Protein AF-A0A7S3U0K5-F1 (afdb_monomer_lite)

Sequence (129 aa):
VDHVLVSGPQQALAHQNPQAKEWCYGNHVTSPFVLGKPDRTKQEAVIEIVNWYKQQGVDIANHNVHFFGDRTENIPPFVAAGFNAKEISCASRDYSIYNGGVGRCGATPEEIVRSTGIVPCGSQGSPQL

pLDDT: mean 89.77, std 13.89, range [35.56, 98.56]

Organism: NCBI:txid141414

Radius of gyration: 15.57 Å; chains: 1; bounding box: 38×36×35 Å

Foldseek 3Di:
DPQPPNDPVLVVLCVVPVQQPPEDEAQDAQYLHYPDHDFLCVLNNVVVNQVNCVVSVHHDDQQNAEAEFFAQSNQVSSVVSQHHYAHAQLVAFDCVPPRRRGGDDDHDPVRPDSDTHGHGRPPPDDPPD

Secondary structure (DSSP, 8-state):
-TTSS--HHHHHHHHH-GGGG-EEETTB-SSSEEE-PPTT-HHHHHHHHHHHHHHTT----GGG-EEEES-GGGSGGGGGGT-EEEE--TT-B-TTSTTTTSBSSS--GGG----SSEE-TT-------

Structure (mmCIF, N/CA/C/O backbone):
data_AF-A0A7S3U0K5-F1
#
_entry.id   AF-A0A7S3U0K5-F1
#
loop_
_atom_site.group_PDB
_atom_site.id
_atom_site.type_symbol
_atom_site.label_atom_id
_atom_site.label_alt_id
_atom_site.label_comp_id
_atom_site.label_asym_id
_atom_site.label_entity_id
_atom_site.label_seq_id
_atom_site.pdbx_PDB_ins_code
_atom_site.Cartn_x
_atom_site.Cartn_y
_atom_site.Cartn_z
_atom_site.occupancy
_atom_site.B_iso_or_equiv
_atom_site.auth_seq_id
_atom_site.auth_comp_id
_atom_site.auth_asym_id
_atom_site.auth_atom_id
_atom_site.pdbx_PDB_model_num
ATOM 1 N N . VAL A 1 1 ? -14.548 12.057 -11.695 1.00 48.00 1 VAL A N 1
ATOM 2 C CA . VAL A 1 1 ? -14.498 10.765 -10.983 1.00 48.00 1 VAL A CA 1
ATOM 3 C C . VAL A 1 1 ? -14.904 11.060 -9.560 1.00 48.00 1 VAL A C 1
ATOM 5 O O . VAL A 1 1 ? -14.074 11.499 -8.775 1.00 48.00 1 VAL A O 1
ATOM 8 N N . ASP A 1 2 ? -16.191 10.946 -9.264 1.00 41.16 2 ASP A N 1
ATOM 9 C CA . ASP A 1 2 ? -16.665 11.153 -7.899 1.00 41.16 2 ASP A CA 1
ATOM 10 C C . ASP A 1 2 ? -16.367 9.873 -7.103 1.00 41.16 2 ASP A C 1
ATOM 12 O O . ASP A 1 2 ? -16.505 8.773 -7.636 1.00 41.16 2 ASP A O 1
ATOM 16 N N . HIS A 1 3 ? -15.914 10.010 -5.852 1.00 56.06 3 HIS A N 1
ATOM 17 C CA . HIS A 1 3 ? -15.627 8.909 -4.907 1.00 56.06 3 HIS A CA 1
ATOM 18 C C . HIS A 1 3 ? -14.297 8.145 -5.043 1.00 56.06 3 HIS A C 1
ATOM 20 O O . HIS A 1 3 ? -14.168 7.052 -4.487 1.00 56.06 3 HIS A O 1
ATOM 26 N N . VAL A 1 4 ? -13.262 8.698 -5.685 1.00 59.66 4 VAL A N 1
ATOM 27 C CA . VAL A 1 4 ? -11.906 8.131 -5.532 1.00 59.66 4 VAL A CA 1
ATOM 28 C C . VAL A 1 4 ? -11.431 8.456 -4.114 1.00 59.66 4 VAL A C 1
ATOM 30 O O . VAL A 1 4 ? -11.346 9.624 -3.754 1.00 59.66 4 VAL A O 1
ATOM 33 N N . LEU A 1 5 ? -11.174 7.425 -3.302 1.00 63.66 5 LEU A N 1
ATOM 34 C CA . LEU A 1 5 ? -10.793 7.450 -1.872 1.00 63.66 5 LEU A CA 1
ATOM 35 C C . LEU A 1 5 ? -11.931 7.568 -0.843 1.00 63.66 5 LEU A C 1
ATOM 37 O O . LEU A 1 5 ? -11.771 7.072 0.269 1.00 63.66 5 LEU A O 1
ATOM 41 N N . VAL A 1 6 ? -13.081 8.162 -1.177 1.00 76.94 6 VAL A N 1
ATOM 42 C CA . VAL A 1 6 ? -14.204 8.315 -0.227 1.00 76.94 6 VAL A CA 1
ATOM 43 C C . VAL A 1 6 ? -15.490 7.738 -0.816 1.00 76.94 6 VAL A C 1
ATOM 45 O O . VAL A 1 6 ? -16.293 8.436 -1.438 1.00 76.94 6 VAL A O 1
ATOM 48 N N . SER A 1 7 ? -15.665 6.434 -0.613 1.00 84.38 7 SER A N 1
ATOM 49 C CA . SER A 1 7 ? -16.867 5.682 -0.978 1.00 84.38 7 SER A CA 1
ATOM 50 C C . SER A 1 7 ? -17.982 5.852 0.063 1.00 84.38 7 SER A C 1
ATOM 52 O O . SER A 1 7 ? -17.735 6.314 1.178 1.00 84.38 7 SER A O 1
ATOM 54 N N . GLY A 1 8 ? -19.209 5.433 -0.267 1.00 89.38 8 GLY A N 1
ATOM 55 C CA . GLY A 1 8 ? -20.314 5.361 0.702 1.00 89.38 8 GLY A CA 1
ATOM 56 C C . GLY A 1 8 ? -19.945 4.598 1.988 1.00 89.38 8 GLY A C 1
ATOM 57 O O . GLY A 1 8 ? -20.145 5.141 3.073 1.00 89.38 8 GLY A O 1
ATOM 58 N N . PRO A 1 9 ? -19.320 3.404 1.905 1.00 88.88 9 PRO A N 1
ATOM 59 C CA . PRO A 1 9 ? -18.783 2.712 3.077 1.00 88.88 9 PRO A CA 1
ATOM 60 C C . PRO A 1 9 ? -17.783 3.543 3.893 1.00 88.88 9 PRO A C 1
ATOM 62 O O . PRO A 1 9 ? -17.881 3.575 5.117 1.00 88.88 9 PRO A O 1
ATOM 65 N N . GLN A 1 10 ? -16.865 4.267 3.241 1.00 89.56 10 GLN A N 1
ATOM 66 C CA . GLN A 1 10 ? -15.910 5.128 3.949 1.00 89.56 10 GLN A CA 1
ATOM 67 C C . GLN A 1 10 ? -16.610 6.306 4.641 1.00 89.56 10 GLN A C 1
ATOM 69 O O . GLN A 1 10 ? -16.221 6.690 5.740 1.00 89.56 10 GLN A O 1
ATOM 74 N N . GLN A 1 11 ? -17.656 6.875 4.029 1.00 91.00 11 GLN A N 1
ATOM 75 C CA . GLN A 1 11 ? -18.471 7.919 4.655 1.00 91.00 11 GLN A CA 1
ATOM 76 C C . GLN A 1 11 ? -19.212 7.383 5.880 1.00 91.00 11 GLN A C 1
ATOM 78 O O . GLN A 1 11 ? -19.144 8.000 6.939 1.00 91.00 11 GLN A O 1
ATOM 83 N N . ALA A 1 12 ? -19.867 6.225 5.758 1.00 92.06 12 ALA A N 1
ATOM 84 C CA . ALA A 1 12 ? -20.569 5.579 6.864 1.00 92.06 12 ALA A CA 1
ATOM 85 C C . ALA A 1 12 ? -19.621 5.270 8.033 1.00 92.06 12 ALA A C 1
ATOM 87 O O . ALA A 1 12 ? -19.939 5.589 9.178 1.00 92.06 12 ALA A O 1
ATOM 88 N N . LEU A 1 13 ? -18.428 4.742 7.737 1.00 92.69 13 LEU A N 1
ATOM 89 C CA . LEU A 1 13 ? -17.389 4.527 8.739 1.00 92.69 13 LEU A CA 1
ATOM 90 C C . LEU A 1 13 ? -16.950 5.847 9.378 1.00 92.69 13 LEU A C 1
ATOM 92 O O . LEU A 1 13 ? -16.869 5.936 10.596 1.00 92.69 13 LEU A O 1
ATOM 96 N N . ALA A 1 14 ? -16.738 6.896 8.581 1.00 93.56 14 ALA A N 1
ATOM 97 C CA . ALA A 1 14 ? -16.327 8.204 9.081 1.00 93.56 14 ALA A CA 1
ATOM 98 C C . ALA A 1 14 ? -17.376 8.896 9.967 1.00 93.56 14 ALA A C 1
ATOM 100 O O . ALA A 1 14 ? -17.016 9.716 10.808 1.00 93.56 14 ALA A O 1
ATOM 101 N N . HIS A 1 15 ? -18.664 8.585 9.795 1.00 93.81 15 HIS A N 1
ATOM 102 C CA . HIS A 1 15 ? -19.716 9.063 10.696 1.00 93.81 15 HIS A CA 1
ATOM 103 C C . HIS A 1 15 ? -19.620 8.437 12.093 1.00 93.81 15 HIS A C 1
ATOM 105 O O . HIS A 1 15 ? -19.998 9.081 13.067 1.00 93.81 15 HIS A O 1
ATOM 111 N N . GLN A 1 16 ? -19.120 7.203 12.193 1.00 93.75 16 GLN A N 1
ATOM 112 C CA . GLN A 1 16 ? -18.949 6.479 13.457 1.00 93.75 16 GLN A CA 1
ATOM 113 C C . GLN A 1 16 ? -17.561 6.714 14.066 1.00 93.75 16 GLN A C 1
ATOM 115 O O . GLN A 1 16 ? -17.427 6.822 15.281 1.00 93.75 16 GLN A O 1
ATOM 120 N N . ASN A 1 17 ? -16.540 6.833 13.217 1.00 94.44 17 ASN A N 1
ATOM 121 C CA . ASN A 1 17 ? -15.165 7.124 13.586 1.00 94.44 17 ASN A CA 1
ATOM 122 C C . ASN A 1 17 ? -14.585 8.217 12.663 1.00 94.44 17 ASN A C 1
ATOM 124 O O . ASN A 1 17 ? -14.103 7.906 11.569 1.00 94.44 17 ASN A O 1
ATOM 128 N N . PRO A 1 18 ? -14.569 9.490 13.100 1.00 92.81 18 PRO A N 1
ATOM 129 C CA . PRO A 1 18 ? -14.058 10.603 12.298 1.00 92.81 18 PRO A CA 1
ATOM 130 C C . PRO A 1 18 ? -12.613 10.432 11.800 1.00 92.81 18 PRO A C 1
ATOM 132 O O . PRO A 1 18 ? -12.295 10.912 10.708 1.00 92.81 18 PRO A O 1
ATOM 135 N N . GLN A 1 19 ? -11.769 9.683 12.528 1.00 93.12 19 GLN A N 1
ATOM 136 C CA . GLN A 1 19 ? -10.369 9.434 12.154 1.00 93.12 19 GLN A CA 1
ATOM 137 C C . GLN A 1 19 ? -10.236 8.668 10.836 1.00 93.12 19 GLN A C 1
ATOM 139 O O . GLN A 1 19 ? -9.200 8.746 10.186 1.00 93.12 19 GLN A O 1
ATOM 144 N N . ALA A 1 20 ? -11.294 7.992 10.374 1.00 93.75 20 ALA A N 1
ATOM 145 C CA . ALA A 1 20 ? -11.314 7.265 9.107 1.00 93.75 20 ALA A CA 1
ATOM 146 C C . ALA A 1 20 ? -10.926 8.126 7.885 1.00 93.75 20 ALA A C 1
ATOM 148 O O . ALA A 1 20 ? -10.617 7.581 6.829 1.00 93.75 20 ALA A O 1
ATOM 149 N N . LYS A 1 21 ? -10.966 9.461 7.991 1.00 92.69 21 LYS A N 1
ATOM 150 C CA . LYS A 1 21 ? -10.568 10.388 6.917 1.00 92.69 21 LYS A CA 1
ATOM 151 C C . LYS A 1 21 ? -9.379 11.283 7.274 1.00 92.69 21 LYS A C 1
ATOM 153 O O . LYS A 1 21 ? -9.051 12.178 6.499 1.00 92.69 21 LYS A O 1
ATOM 158 N N . GLU A 1 22 ? -8.767 11.089 8.435 1.00 93.25 22 GLU A N 1
ATOM 159 C CA . GLU A 1 22 ? -7.616 11.880 8.868 1.00 93.25 22 GLU A CA 1
ATOM 160 C C . GLU A 1 22 ? -6.325 11.303 8.302 1.00 93.25 22 GLU A C 1
ATOM 162 O O . GLU A 1 22 ? -6.218 10.098 8.105 1.00 93.25 22 GLU A O 1
ATOM 167 N N . TRP A 1 23 ? -5.335 12.155 8.051 1.00 94.31 23 TRP A N 1
ATOM 168 C CA . TRP A 1 23 ? -3.997 11.709 7.677 1.00 94.31 23 TRP A CA 1
ATOM 169 C C . TRP A 1 23 ? -3.173 11.401 8.924 1.00 94.31 23 TRP A C 1
ATOM 171 O O . TRP A 1 23 ? -3.108 12.220 9.841 1.00 94.31 23 TRP A O 1
ATOM 181 N N . CYS A 1 24 ? -2.484 10.266 8.926 1.00 95.19 24 CYS A N 1
ATOM 182 C CA . CYS A 1 24 ? -1.484 9.915 9.927 1.00 95.19 24 CYS A CA 1
ATOM 183 C C . CYS A 1 24 ? -0.107 9.707 9.270 1.00 95.19 24 CYS A C 1
ATOM 185 O O . CYS A 1 24 ? 0.013 9.674 8.042 1.00 95.19 24 CYS A O 1
ATOM 187 N N . TYR A 1 25 ? 0.958 9.613 10.072 1.00 94.38 25 TYR A N 1
ATOM 188 C CA . TYR A 1 25 ? 2.332 9.749 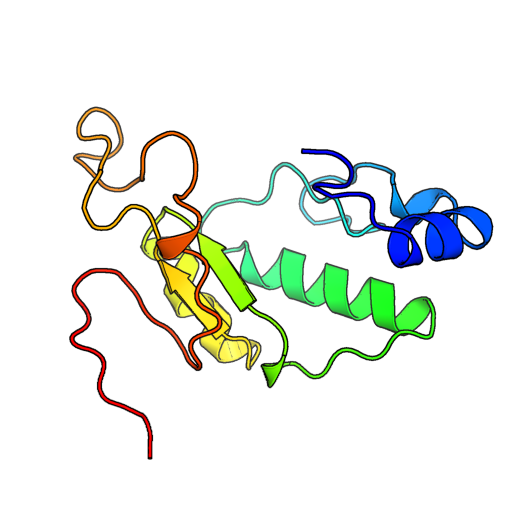9.572 1.00 94.38 25 TYR A CA 1
ATOM 189 C C . TYR A 1 25 ? 3.257 8.620 10.032 1.00 94.38 25 TYR A C 1
ATOM 191 O O . TYR A 1 25 ? 3.297 8.250 11.208 1.00 94.38 25 TYR A O 1
ATOM 199 N N . GLY A 1 26 ? 4.072 8.130 9.098 1.00 91.31 26 GLY A N 1
ATOM 200 C CA . GLY A 1 26 ? 5.160 7.191 9.350 1.00 91.31 26 GLY A CA 1
ATOM 201 C C . GLY A 1 26 ? 4.684 5.899 10.011 1.00 91.31 26 GLY A C 1
ATOM 202 O O . GLY A 1 26 ? 3.951 5.117 9.410 1.00 91.31 26 GLY A O 1
ATOM 203 N N . ASN A 1 27 ? 5.141 5.667 11.243 1.00 89.75 27 ASN A N 1
ATOM 204 C CA . ASN A 1 27 ? 4.848 4.453 12.012 1.00 89.75 27 ASN A CA 1
ATOM 205 C C . ASN A 1 27 ? 3.662 4.612 12.975 1.00 89.75 27 ASN A C 1
ATOM 207 O O . ASN A 1 27 ? 3.301 3.652 13.647 1.00 89.75 27 ASN A O 1
ATOM 211 N N . HIS A 1 28 ? 3.067 5.803 13.069 1.00 92.00 28 HIS A N 1
ATOM 212 C CA . HIS A 1 28 ? 1.897 6.036 13.908 1.00 92.00 28 HIS A CA 1
ATOM 213 C C . HIS A 1 28 ? 0.637 5.975 13.045 1.00 92.00 28 HIS A C 1
ATOM 215 O O . HIS A 1 28 ? 0.192 6.988 12.506 1.00 92.00 28 HIS A O 1
ATOM 221 N N . VAL A 1 29 ? 0.105 4.765 12.866 1.00 94.81 29 VAL A N 1
ATOM 222 C CA . VAL A 1 29 ? -1.071 4.516 12.028 1.00 94.81 29 VAL A CA 1
ATOM 223 C C . VAL A 1 29 ? -2.332 4.549 12.885 1.00 94.81 29 VAL A C 1
ATOM 225 O O . VAL A 1 29 ? -2.574 3.660 13.695 1.00 94.81 29 VAL A O 1
ATOM 228 N N . THR A 1 30 ? -3.130 5.599 12.709 1.00 95.75 30 THR A N 1
ATOM 229 C CA . THR A 1 30 ? -4.411 5.811 13.408 1.00 95.75 30 THR A CA 1
ATOM 230 C C . THR A 1 30 ? -5.591 5.918 12.446 1.00 95.75 30 THR A C 1
ATOM 232 O O . THR A 1 30 ? -6.719 6.154 12.877 1.00 95.75 30 THR A O 1
ATOM 235 N N . SER A 1 31 ? -5.335 5.761 11.148 1.00 95.31 31 SER A N 1
ATOM 236 C CA . SER A 1 31 ? -6.321 5.831 10.078 1.00 95.31 31 SER A CA 1
ATOM 237 C C . SER A 1 31 ? -5.819 5.103 8.819 1.00 95.31 31 SER A C 1
ATOM 239 O O . SER A 1 31 ? -4.638 4.757 8.725 1.00 95.31 31 SER A O 1
ATOM 241 N N . PRO A 1 32 ? -6.681 4.911 7.804 1.00 94.81 32 PRO A N 1
ATOM 242 C CA . PRO A 1 32 ? -6.278 4.350 6.515 1.00 94.81 32 PRO A CA 1
ATOM 243 C C . PRO A 1 32 ? -5.372 5.256 5.664 1.00 94.81 32 PRO A C 1
ATOM 245 O O . PRO A 1 32 ? -4.785 4.788 4.689 1.00 94.81 32 PRO A O 1
ATOM 248 N N . PHE A 1 33 ? -5.274 6.553 5.973 1.00 94.62 33 PHE A N 1
ATOM 249 C CA . PHE A 1 33 ? -4.527 7.519 5.162 1.00 94.62 33 PHE A CA 1
ATOM 250 C C . PHE A 1 33 ? -3.147 7.783 5.772 1.00 94.62 33 PHE A C 1
ATOM 252 O O . PHE A 1 33 ? -2.945 8.734 6.524 1.00 94.62 33 PHE A O 1
ATOM 259 N N . VAL A 1 34 ? -2.180 6.929 5.428 1.00 96.25 34 VAL A N 1
ATOM 260 C CA . VAL A 1 34 ? -0.805 6.989 5.947 1.00 96.25 34 VAL A CA 1
ATOM 261 C C . VAL A 1 34 ? 0.116 7.730 4.974 1.00 96.25 34 VAL A C 1
ATOM 263 O O . VAL A 1 34 ? 0.232 7.351 3.808 1.00 96.25 34 VAL A O 1
ATOM 266 N N . LEU A 1 35 ? 0.833 8.745 5.460 1.00 95.56 35 LEU A N 1
ATOM 267 C CA . LEU A 1 35 ? 1.855 9.478 4.707 1.00 95.56 35 LEU A CA 1
ATOM 268 C C . LEU A 1 35 ? 3.262 9.244 5.279 1.00 95.56 35 LEU A C 1
ATOM 270 O O . LEU A 1 35 ? 3.440 9.000 6.470 1.00 95.56 35 LEU A O 1
ATOM 274 N N . GLY A 1 36 ? 4.293 9.358 4.436 1.00 94.44 36 GLY A N 1
ATOM 275 C CA . GLY A 1 36 ? 5.688 9.401 4.891 1.00 94.44 36 GLY A CA 1
ATOM 276 C C . GLY A 1 36 ? 6.278 8.047 5.292 1.00 94.44 36 GLY A C 1
ATOM 277 O O . GLY A 1 36 ? 7.188 7.999 6.117 1.00 94.44 36 GLY A O 1
ATOM 278 N N . LYS A 1 37 ? 5.771 6.942 4.732 1.00 94.69 37 LYS A N 1
ATOM 279 C CA . LYS A 1 37 ? 6.343 5.610 4.954 1.00 94.69 37 LYS A CA 1
ATOM 280 C C . LYS A 1 37 ? 7.566 5.385 4.040 1.00 94.69 37 LYS A C 1
ATOM 282 O O . LYS A 1 37 ? 7.419 5.536 2.823 1.00 94.69 37 LYS A O 1
ATOM 287 N N . PRO A 1 38 ? 8.747 5.027 4.581 1.00 94.50 38 PRO A N 1
ATOM 288 C CA . PRO A 1 38 ? 9.947 4.785 3.780 1.00 94.50 38 PRO A CA 1
ATOM 289 C C . PRO A 1 38 ? 9.802 3.633 2.780 1.00 94.50 38 PRO A C 1
ATOM 291 O O . PRO A 1 38 ? 9.019 2.698 2.982 1.00 94.50 38 PRO A O 1
ATOM 294 N N . ASP A 1 39 ? 10.632 3.654 1.737 1.00 92.94 39 ASP A N 1
ATOM 295 C CA . ASP A 1 39 ? 10.781 2.510 0.840 1.00 92.94 39 ASP A CA 1
ATOM 296 C C . ASP A 1 39 ? 11.170 1.240 1.612 1.00 92.94 39 ASP A C 1
ATOM 298 O O . ASP A 1 39 ? 11.811 1.289 2.662 1.00 92.94 39 ASP A O 1
ATOM 302 N N . ARG A 1 40 ? 10.752 0.089 1.081 1.00 93.50 40 ARG A N 1
ATOM 303 C CA . ARG A 1 40 ? 10.907 -1.267 1.632 1.00 93.50 40 ARG A CA 1
ATOM 304 C C . ARG A 1 40 ? 10.155 -1.526 2.945 1.00 93.50 40 ARG A C 1
ATOM 306 O O . ARG A 1 40 ? 10.221 -2.639 3.457 1.00 93.50 40 ARG A O 1
ATOM 313 N N . THR A 1 41 ? 9.426 -0.535 3.472 1.00 96.06 41 THR A N 1
ATOM 314 C CA . THR A 1 41 ? 8.636 -0.657 4.718 1.00 96.06 41 THR A CA 1
ATOM 315 C C . THR A 1 41 ? 7.133 -0.460 4.515 1.00 96.06 41 THR A C 1
ATOM 317 O O . THR A 1 41 ? 6.357 -0.506 5.467 1.00 96.06 41 THR A O 1
ATOM 320 N N . LYS A 1 42 ? 6.675 -0.256 3.274 1.00 96.19 42 LYS A N 1
ATOM 321 C CA . LYS A 1 42 ? 5.264 0.038 2.966 1.00 96.19 42 LYS A CA 1
ATOM 322 C C . LYS A 1 42 ? 4.296 -1.055 3.431 1.00 96.19 42 LYS A C 1
ATOM 324 O O . LYS A 1 42 ? 3.198 -0.732 3.873 1.00 96.19 42 LYS A O 1
ATOM 329 N N . GLN A 1 43 ? 4.718 -2.315 3.411 1.00 97.25 43 GLN A N 1
ATOM 330 C CA . GLN A 1 43 ? 3.962 -3.454 3.935 1.00 97.25 43 GLN A CA 1
ATOM 331 C C . GLN A 1 43 ? 3.565 -3.280 5.405 1.00 97.25 43 GLN A C 1
ATOM 333 O O . GLN A 1 43 ? 2.460 -3.655 5.776 1.00 97.25 43 GLN A O 1
ATOM 338 N N . GLU A 1 44 ? 4.409 -2.655 6.228 1.00 97.50 44 GLU A N 1
ATOM 339 C CA . GLU A 1 44 ? 4.106 -2.416 7.643 1.00 97.50 44 GLU A CA 1
ATOM 340 C C . GLU A 1 44 ? 2.951 -1.426 7.795 1.00 97.50 44 GLU A C 1
ATOM 342 O O . GLU A 1 44 ? 2.063 -1.637 8.610 1.00 97.50 44 GLU A O 1
ATOM 347 N N . ALA A 1 45 ? 2.916 -0.369 6.974 1.00 97.56 45 ALA A N 1
ATOM 348 C CA . ALA A 1 45 ? 1.792 0.564 6.986 1.00 97.56 45 ALA A CA 1
ATOM 349 C C . ALA A 1 45 ? 0.491 -0.139 6.581 1.00 97.56 45 ALA A C 1
ATOM 351 O O . ALA A 1 45 ? -0.538 0.082 7.207 1.00 97.56 45 ALA A O 1
ATOM 352 N N . VAL A 1 46 ? 0.532 -1.018 5.575 1.00 97.75 46 VAL A N 1
ATOM 353 C CA . VAL A 1 46 ? -0.659 -1.766 5.142 1.00 97.75 46 VAL A CA 1
ATOM 354 C C . VAL A 1 46 ? -1.134 -2.746 6.218 1.00 97.75 46 VAL A C 1
ATOM 356 O O . VAL A 1 46 ? -2.338 -2.839 6.440 1.00 97.75 46 VAL A O 1
ATOM 359 N N . ILE A 1 47 ? -0.221 -3.423 6.927 1.00 97.88 47 ILE A N 1
ATOM 360 C CA . ILE A 1 47 ? -0.563 -4.270 8.084 1.00 97.88 47 ILE A CA 1
ATOM 361 C C . ILE A 1 47 ? -1.312 -3.447 9.135 1.00 97.88 47 ILE A C 1
ATOM 363 O O . ILE A 1 47 ? -2.388 -3.846 9.577 1.00 97.88 47 ILE A O 1
ATOM 367 N N . GLU A 1 48 ? -0.790 -2.275 9.491 1.00 97.88 48 GLU A N 1
ATOM 368 C CA . GLU A 1 48 ? -1.418 -1.426 10.502 1.00 97.88 48 GLU A CA 1
ATOM 369 C C . GLU A 1 48 ? -2.754 -0.824 10.038 1.00 97.88 48 GLU A C 1
ATOM 371 O O . GLU A 1 48 ? -3.682 -0.718 10.836 1.00 97.88 48 GLU A O 1
ATOM 376 N N . ILE A 1 49 ? -2.913 -0.507 8.748 1.00 97.69 49 ILE A N 1
ATOM 377 C CA . ILE A 1 49 ? -4.208 -0.088 8.182 1.00 97.69 49 ILE A CA 1
ATOM 378 C C . ILE A 1 49 ? -5.245 -1.212 8.327 1.00 97.69 49 ILE A C 1
ATOM 380 O O . ILE A 1 49 ? -6.376 -0.965 8.747 1.00 97.69 49 ILE A O 1
ATOM 384 N N . VAL A 1 50 ? -4.873 -2.454 8.002 1.00 97.88 50 VAL A N 1
ATOM 385 C CA . VAL A 1 50 ? -5.757 -3.623 8.149 1.00 97.88 50 VAL A CA 1
ATOM 386 C C . VAL A 1 50 ? -6.099 -3.864 9.623 1.00 97.88 50 VAL A C 1
ATOM 388 O O . VAL A 1 50 ? -7.266 -4.077 9.954 1.00 97.88 50 VAL A O 1
ATOM 391 N N . ASN A 1 51 ? -5.119 -3.751 10.525 1.00 97.56 51 ASN A N 1
ATOM 392 C CA . ASN A 1 51 ? -5.343 -3.842 11.970 1.00 97.56 51 ASN A CA 1
ATOM 393 C C . ASN A 1 51 ? -6.289 -2.744 12.475 1.00 97.56 51 ASN A C 1
ATOM 395 O O . ASN A 1 51 ? -7.171 -3.024 13.289 1.00 97.56 51 ASN A O 1
ATOM 399 N N . TRP A 1 52 ? -6.152 -1.515 11.975 1.00 97.25 52 TRP A N 1
ATOM 400 C CA . TRP A 1 52 ? -7.047 -0.414 12.312 1.00 97.25 52 TRP A CA 1
ATOM 401 C C . TRP A 1 52 ? -8.486 -0.713 11.879 1.00 97.25 52 TRP A C 1
ATOM 403 O O . TRP A 1 52 ? -9.397 -0.585 12.697 1.00 97.25 52 TRP A O 1
ATOM 413 N N . TYR A 1 53 ? -8.705 -1.194 10.647 1.00 96.88 53 TYR A N 1
ATOM 414 C CA . TYR A 1 53 ? -10.036 -1.616 10.187 1.00 96.88 53 TYR A CA 1
ATOM 415 C C . TYR A 1 53 ? -10.619 -2.720 11.076 1.00 96.88 53 TYR A C 1
ATOM 417 O O . TYR A 1 53 ? -11.785 -2.637 11.470 1.00 96.88 53 TYR A O 1
ATOM 425 N N . LYS A 1 54 ? -9.798 -3.694 11.486 1.00 97.31 54 LYS A N 1
ATOM 426 C CA . LYS A 1 54 ? -10.213 -4.759 12.406 1.00 97.31 54 LYS A CA 1
ATOM 427 C C . LYS A 1 54 ? -10.682 -4.215 13.757 1.00 97.31 54 LYS A C 1
ATOM 429 O O . LYS A 1 54 ? -11.688 -4.685 14.283 1.00 97.31 54 LYS A O 1
ATOM 434 N N . GLN A 1 55 ? -10.012 -3.193 14.295 1.00 96.25 55 GLN A N 1
ATOM 435 C CA . GLN A 1 55 ? -10.442 -2.498 15.518 1.00 96.25 55 GLN A CA 1
ATOM 436 C C . GLN A 1 55 ? -11.773 -1.750 15.339 1.00 96.25 55 GLN A C 1
ATOM 438 O O . GLN A 1 55 ? -12.496 -1.568 16.314 1.00 96.25 55 GLN A O 1
ATOM 443 N N . GLN A 1 56 ? -12.130 -1.374 14.106 1.00 95.50 56 GLN A N 1
ATOM 444 C CA . GLN A 1 56 ? -13.436 -0.793 13.767 1.00 95.50 56 GLN A CA 1
ATOM 445 C C . GLN A 1 56 ? -14.515 -1.852 13.474 1.00 95.50 56 GLN A C 1
ATOM 447 O O . GLN A 1 56 ? -15.592 -1.515 12.988 1.00 95.50 56 GLN A O 1
ATOM 452 N N . GLY A 1 57 ? -14.240 -3.137 13.728 1.00 94.81 57 GLY A N 1
ATOM 453 C CA . GLY A 1 57 ? -15.167 -4.234 13.440 1.00 94.81 57 GLY A CA 1
ATOM 454 C C . GLY A 1 57 ? -15.221 -4.646 11.964 1.00 94.81 57 GLY A C 1
ATOM 455 O O . GLY A 1 57 ? -16.149 -5.347 11.566 1.00 94.81 57 GLY A O 1
ATOM 456 N N . VAL A 1 58 ? -14.244 -4.231 11.150 1.00 95.19 58 VAL A N 1
ATOM 457 C CA . VAL A 1 58 ? -14.129 -4.595 9.731 1.00 95.19 58 VAL A CA 1
ATOM 458 C C . VAL A 1 58 ? -12.982 -5.587 9.554 1.00 95.19 58 VAL A C 1
ATOM 460 O O . VAL A 1 58 ? -11.814 -5.211 9.606 1.00 95.19 58 VAL A O 1
ATOM 463 N N . ASP A 1 59 ? -13.306 -6.858 9.330 1.00 96.75 59 ASP A N 1
ATOM 464 C CA . ASP A 1 59 ? -12.301 -7.903 9.111 1.00 96.75 59 ASP A CA 1
ATOM 465 C C . ASP A 1 59 ? -11.953 -8.038 7.620 1.00 96.75 59 ASP A C 1
ATOM 467 O O . ASP A 1 59 ? -12.830 -8.246 6.778 1.00 96.75 59 ASP A O 1
ATOM 471 N N . ILE A 1 60 ? -10.668 -7.907 7.285 1.00 97.19 60 ILE A N 1
ATOM 472 C CA . ILE A 1 60 ? -10.152 -7.989 5.914 1.00 97.19 60 ILE A CA 1
ATOM 473 C C . ILE A 1 60 ? -9.136 -9.124 5.872 1.00 97.19 60 ILE A C 1
ATOM 475 O O . ILE A 1 60 ? -8.029 -8.998 6.391 1.00 97.19 60 ILE A O 1
ATOM 479 N N . ALA A 1 61 ? -9.499 -10.232 5.226 1.00 97.81 61 ALA A N 1
ATOM 480 C CA . ALA A 1 61 ? -8.576 -11.347 5.058 1.00 97.81 61 ALA A C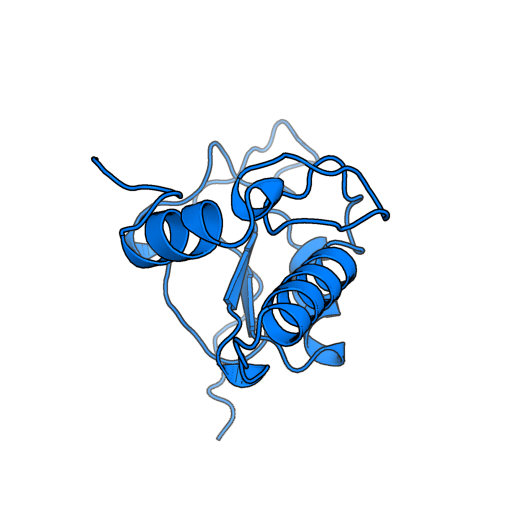A 1
ATOM 481 C C . ALA A 1 61 ? -7.332 -10.914 4.264 1.00 97.81 61 ALA A C 1
ATOM 483 O O . ALA A 1 61 ? -7.452 -10.242 3.240 1.00 97.81 61 ALA A O 1
ATOM 484 N N . ASN A 1 62 ? -6.147 -11.353 4.694 1.00 98.00 62 ASN A N 1
ATOM 485 C CA . ASN A 1 62 ? -4.870 -10.941 4.099 1.00 98.00 62 ASN A CA 1
ATOM 486 C C . ASN A 1 62 ? -4.819 -11.155 2.574 1.00 98.00 62 ASN A C 1
ATOM 488 O O . ASN A 1 62 ? -4.373 -10.279 1.838 1.00 98.00 62 ASN A O 1
ATOM 492 N N . HIS A 1 63 ? -5.369 -12.267 2.078 1.00 97.38 63 HIS A N 1
ATOM 493 C CA . HIS A 1 63 ? -5.410 -12.571 0.643 1.00 97.38 63 HIS A CA 1
ATOM 494 C C . HIS A 1 63 ? -6.336 -11.647 -0.173 1.00 97.38 63 HIS A C 1
ATOM 496 O O . HIS A 1 63 ? -6.265 -11.668 -1.398 1.00 97.38 63 HIS A O 1
ATOM 502 N N . ASN A 1 64 ? -7.182 -10.838 0.476 1.00 97.75 64 ASN A N 1
ATOM 503 C CA . ASN A 1 64 ? -8.005 -9.803 -0.161 1.00 97.75 64 ASN A CA 1
ATOM 504 C C . ASN A 1 64 ? -7.309 -8.430 -0.194 1.00 97.75 64 ASN A C 1
ATOM 506 O O . ASN A 1 64 ? -7.864 -7.468 -0.730 1.00 97.75 64 ASN A O 1
ATOM 510 N N . VAL A 1 65 ? -6.103 -8.312 0.372 1.00 98.31 65 VAL A N 1
ATOM 511 C CA . VAL A 1 65 ? -5.306 -7.082 0.359 1.00 98.31 65 VAL A CA 1
ATOM 512 C C . VAL A 1 65 ? -4.437 -7.058 -0.898 1.00 98.31 65 VAL A C 1
ATOM 514 O O . VAL A 1 65 ? -3.691 -8.001 -1.170 1.00 98.31 65 VAL A O 1
ATOM 517 N N . HIS A 1 66 ? -4.525 -5.967 -1.662 1.00 97.88 66 HIS A N 1
ATOM 518 C CA . HIS A 1 66 ? -3.736 -5.751 -2.876 1.00 97.88 66 HIS A CA 1
ATOM 519 C C . HIS A 1 66 ? -3.013 -4.405 -2.808 1.00 97.88 66 HIS A C 1
ATOM 521 O O . HIS A 1 66 ? -3.651 -3.352 -2.761 1.00 97.88 66 HIS A O 1
ATOM 527 N N . PHE A 1 67 ? -1.684 -4.443 -2.836 1.00 97.44 67 PHE A N 1
ATOM 528 C CA . PHE A 1 67 ? -0.836 -3.263 -2.959 1.00 97.44 67 PHE A CA 1
ATOM 529 C C . PHE A 1 67 ? -0.437 -3.032 -4.420 1.00 97.44 67 PHE A C 1
ATOM 531 O O . PHE A 1 67 ? 0.011 -3.953 -5.101 1.00 97.44 67 PHE A O 1
ATOM 538 N N . PHE A 1 68 ? -0.555 -1.790 -4.885 1.00 96.38 68 PHE A N 1
ATOM 539 C CA . PHE A 1 68 ? -0.077 -1.358 -6.197 1.00 96.38 68 PHE A CA 1
ATOM 540 C C . PHE A 1 68 ? 0.988 -0.285 -5.989 1.00 96.38 68 PHE A C 1
ATOM 542 O O . PHE A 1 68 ? 0.714 0.743 -5.369 1.00 96.38 68 PHE A O 1
ATOM 549 N N . GLY A 1 69 ? 2.202 -0.529 -6.479 1.00 95.12 69 GLY A N 1
ATOM 550 C CA . GLY A 1 69 ? 3.326 0.392 -6.312 1.00 95.12 69 GLY A CA 1
ATOM 551 C C . GLY A 1 69 ? 4.198 0.461 -7.555 1.00 95.12 69 GLY A C 1
ATOM 552 O O . GLY A 1 69 ? 4.308 -0.498 -8.303 1.00 95.12 69 GLY A O 1
ATOM 553 N N . ASP A 1 70 ? 4.829 1.599 -7.784 1.00 94.69 70 ASP A N 1
ATOM 554 C CA . ASP A 1 70 ? 5.637 1.881 -8.973 1.00 94.69 70 ASP A CA 1
ATOM 555 C C . ASP A 1 70 ? 7.151 1.718 -8.733 1.00 94.69 70 ASP A C 1
ATOM 557 O O . ASP A 1 70 ? 7.963 1.883 -9.641 1.00 94.69 70 ASP A O 1
ATOM 561 N N . ARG A 1 71 ? 7.529 1.385 -7.495 1.00 93.69 71 ARG A N 1
ATOM 562 C CA . ARG A 1 71 ? 8.902 1.169 -7.028 1.00 93.69 71 ARG A CA 1
ATOM 563 C C . ARG A 1 71 ? 9.122 -0.315 -6.759 1.00 93.69 71 ARG A C 1
ATOM 565 O O . ARG A 1 71 ? 8.571 -0.841 -5.790 1.00 93.69 71 ARG A O 1
ATOM 572 N N . THR A 1 72 ? 9.981 -0.956 -7.547 1.00 92.31 72 THR A N 1
ATOM 573 C CA . THR A 1 72 ? 10.236 -2.409 -7.506 1.00 92.31 72 THR A CA 1
ATOM 574 C C . THR A 1 72 ? 10.542 -2.933 -6.104 1.00 92.31 72 THR A C 1
ATOM 576 O O . THR A 1 72 ? 9.982 -3.936 -5.671 1.00 92.31 72 THR A O 1
ATOM 579 N N . GLU A 1 73 ? 11.386 -2.231 -5.348 1.00 93.56 73 GLU A N 1
ATOM 580 C CA . GLU A 1 73 ? 11.840 -2.673 -4.022 1.00 93.56 73 GLU A CA 1
ATOM 581 C C . GLU A 1 73 ? 10.724 -2.713 -2.965 1.00 93.56 73 GLU A C 1
ATOM 583 O O . GLU A 1 73 ? 10.871 -3.370 -1.937 1.00 93.56 73 GLU A O 1
ATOM 588 N N . ASN A 1 74 ? 9.600 -2.032 -3.213 1.00 95.69 74 ASN A N 1
ATOM 589 C CA . ASN A 1 74 ? 8.450 -2.043 -2.312 1.00 95.69 74 ASN A CA 1
ATOM 590 C C . ASN A 1 74 ? 7.574 -3.291 -2.475 1.00 95.69 74 ASN A C 1
ATOM 592 O O . ASN A 1 74 ? 6.717 -3.519 -1.631 1.00 95.69 74 ASN A O 1
ATOM 596 N N . ILE A 1 75 ? 7.753 -4.079 -3.539 1.00 96.19 75 ILE A N 1
ATOM 597 C CA . ILE A 1 75 ? 6.831 -5.162 -3.907 1.00 96.19 75 ILE A CA 1
ATOM 598 C C . ILE A 1 75 ? 7.133 -6.468 -3.148 1.00 96.19 75 ILE A C 1
ATOM 600 O O . ILE A 1 75 ? 6.220 -6.987 -2.505 1.00 96.19 75 ILE A O 1
ATOM 604 N N . PRO A 1 76 ? 8.380 -6.990 -3.121 1.00 96.19 76 PRO A N 1
ATOM 605 C CA . PRO A 1 76 ? 8.682 -8.266 -2.464 1.00 96.19 76 PRO A CA 1
ATOM 606 C C . PRO A 1 76 ? 8.305 -8.383 -0.977 1.00 96.19 76 PRO A C 1
ATOM 608 O O . PRO A 1 76 ? 7.813 -9.445 -0.593 1.00 96.19 76 PRO A O 1
ATOM 611 N N . PRO A 1 77 ? 8.480 -7.348 -0.126 1.00 96.81 77 PRO A N 1
ATOM 612 C CA . PRO A 1 77 ? 8.224 -7.472 1.312 1.00 96.81 77 PRO A CA 1
ATOM 613 C C . PRO A 1 77 ? 6.790 -7.869 1.699 1.00 96.81 77 PRO A C 1
ATOM 615 O O . PRO A 1 77 ? 6.575 -8.380 2.796 1.00 96.81 77 PRO A O 1
ATOM 618 N N . PHE A 1 78 ? 5.809 -7.675 0.813 1.00 97.94 78 PHE A N 1
ATOM 619 C CA . PHE A 1 78 ? 4.405 -8.011 1.076 1.00 97.94 78 PHE A CA 1
ATOM 620 C C . PHE A 1 78 ? 4.145 -9.516 1.242 1.00 97.94 78 PHE A C 1
ATOM 622 O O . PHE A 1 78 ? 3.159 -9.886 1.881 1.00 97.94 78 PHE A O 1
ATOM 629 N N . VAL A 1 79 ? 5.042 -10.386 0.753 1.00 96.56 79 VAL A N 1
ATOM 630 C CA . VAL A 1 79 ? 4.898 -11.847 0.894 1.00 96.56 79 VAL A CA 1
ATOM 631 C C . VAL A 1 79 ? 4.810 -12.276 2.358 1.00 96.56 79 VAL A C 1
ATOM 633 O O . VAL A 1 79 ? 4.000 -13.132 2.704 1.00 96.56 79 VAL A O 1
ATOM 636 N N . ALA A 1 80 ? 5.591 -11.637 3.236 1.00 95.50 80 ALA A N 1
ATOM 637 C CA . ALA A 1 80 ? 5.644 -11.969 4.657 1.00 95.50 80 ALA A CA 1
ATOM 638 C C . ALA A 1 80 ? 4.336 -11.628 5.392 1.00 95.50 80 ALA A C 1
ATOM 640 O O . ALA A 1 80 ? 4.043 -12.218 6.428 1.00 95.50 80 ALA A O 1
ATOM 641 N N . ALA A 1 81 ? 3.539 -10.704 4.846 1.00 95.50 81 ALA A N 1
ATOM 642 C CA . ALA A 1 81 ? 2.232 -10.331 5.381 1.00 95.50 81 ALA A CA 1
ATOM 643 C C . ALA A 1 81 ? 1.092 -11.236 4.870 1.00 95.50 81 ALA A C 1
ATOM 645 O O . ALA A 1 81 ? -0.042 -11.129 5.338 1.00 95.50 81 ALA A O 1
ATOM 646 N N . GLY A 1 82 ? 1.356 -12.116 3.895 1.00 97.12 82 GLY A N 1
ATOM 647 C CA . GLY A 1 82 ? 0.310 -12.870 3.195 1.00 97.12 82 GLY A CA 1
ATOM 648 C C . GLY A 1 82 ? -0.591 -11.987 2.323 1.00 97.12 82 GLY A C 1
ATOM 649 O O . GLY A 1 82 ? -1.736 -12.349 2.060 1.00 97.12 82 GLY A O 1
ATOM 650 N N . PHE A 1 83 ? -0.093 -10.814 1.923 1.00 98.50 83 PHE A N 1
ATOM 651 C CA . PHE A 1 83 ? -0.779 -9.873 1.039 1.00 98.50 83 PHE A CA 1
ATOM 652 C C . PHE A 1 83 ? -0.354 -10.085 -0.414 1.00 98.50 83 PHE A C 1
ATOM 654 O O . PHE A 1 83 ? 0.675 -10.698 -0.703 1.00 98.50 83 PHE A O 1
ATOM 661 N N . ASN A 1 84 ? -1.123 -9.510 -1.335 1.00 98.56 84 ASN A N 1
ATOM 662 C CA . ASN A 1 84 ? -0.750 -9.436 -2.741 1.00 98.56 84 ASN A CA 1
ATOM 663 C C . ASN A 1 84 ? -0.109 -8.080 -3.039 1.00 98.56 84 ASN A C 1
ATOM 665 O O . ASN A 1 84 ? -0.540 -7.050 -2.511 1.00 98.56 84 ASN A O 1
ATOM 669 N N . ALA A 1 85 ? 0.878 -8.058 -3.927 1.00 97.88 85 ALA A N 1
ATOM 670 C CA . ALA A 1 85 ? 1.499 -6.822 -4.379 1.00 97.88 85 ALA A CA 1
ATOM 671 C C . ALA A 1 85 ? 1.840 -6.900 -5.863 1.00 97.88 85 ALA A C 1
ATOM 673 O O . ALA A 1 85 ? 2.438 -7.872 -6.321 1.00 97.88 85 ALA A O 1
ATOM 674 N N . LYS A 1 86 ? 1.484 -5.858 -6.611 1.00 96.75 86 LYS A N 1
ATOM 675 C CA . LYS A 1 86 ? 1.764 -5.739 -8.038 1.00 96.75 86 LYS A CA 1
ATOM 676 C C . LYS A 1 86 ? 2.537 -4.460 -8.307 1.00 96.75 86 LYS A C 1
ATOM 678 O O . LYS A 1 86 ? 2.135 -3.372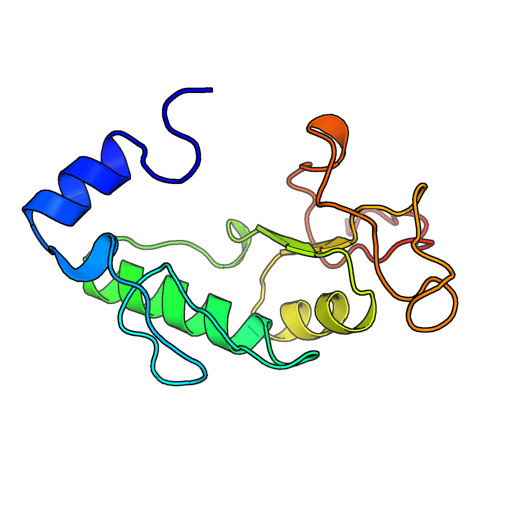 -7.890 1.00 96.75 86 LYS A O 1
ATOM 683 N N . GLU A 1 87 ? 3.632 -4.601 -9.038 1.00 95.50 87 GLU A N 1
ATOM 684 C CA . GLU A 1 87 ? 4.309 -3.451 -9.600 1.00 95.50 87 GLU A CA 1
ATOM 685 C C . GLU A 1 87 ? 3.538 -2.908 -10.803 1.00 95.50 87 GLU A C 1
ATOM 687 O O . GLU A 1 87 ? 3.132 -3.652 -11.698 1.00 95.50 87 GLU A O 1
ATOM 692 N N . ILE A 1 88 ? 3.332 -1.600 -10.807 1.00 95.44 88 ILE A N 1
ATOM 693 C CA . ILE A 1 88 ? 2.680 -0.847 -11.878 1.00 95.44 88 ILE A CA 1
ATOM 694 C C . ILE A 1 88 ? 3.703 0.060 -12.570 1.00 95.44 88 ILE A C 1
ATOM 696 O O . ILE A 1 88 ? 4.857 0.156 -12.152 1.00 95.44 88 ILE A O 1
ATOM 700 N N . SER A 1 89 ? 3.294 0.733 -13.641 1.00 94.94 89 SER A N 1
ATOM 701 C CA . SER A 1 89 ? 4.149 1.547 -14.506 1.00 94.94 89 SER A CA 1
ATOM 702 C C . SER A 1 89 ? 5.247 0.753 -15.232 1.00 94.94 89 SER A C 1
ATOM 704 O O . SER A 1 89 ? 6.248 1.325 -15.661 1.00 94.94 89 SER A O 1
ATOM 706 N N . CYS A 1 90 ? 5.074 -0.560 -15.443 1.00 91.25 90 CYS A N 1
ATOM 707 C CA . CYS A 1 90 ? 6.105 -1.409 -16.060 1.00 91.25 90 CYS A CA 1
ATOM 708 C C . CYS A 1 90 ? 6.545 -0.923 -17.451 1.00 91.25 90 CYS A C 1
ATOM 710 O O . CYS A 1 90 ? 7.723 -1.022 -17.790 1.00 91.25 90 CYS A O 1
ATOM 712 N N . ALA A 1 91 ? 5.609 -0.389 -18.242 1.00 90.56 91 ALA A N 1
ATOM 713 C CA . ALA A 1 91 ? 5.861 0.133 -19.587 1.00 90.56 91 ALA A CA 1
ATOM 714 C C . ALA A 1 91 ? 6.249 1.625 -19.607 1.00 90.56 91 ALA A C 1
ATOM 716 O O . ALA A 1 91 ? 6.599 2.156 -20.659 1.00 90.56 91 ALA A O 1
ATOM 717 N N . SER A 1 92 ? 6.173 2.320 -18.468 1.00 91.38 92 SER A N 1
AT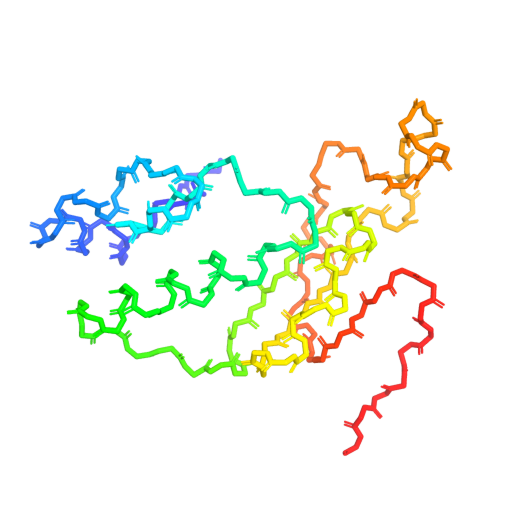OM 718 C CA . SER A 1 92 ? 6.369 3.768 -18.379 1.00 91.38 92 SER A CA 1
AT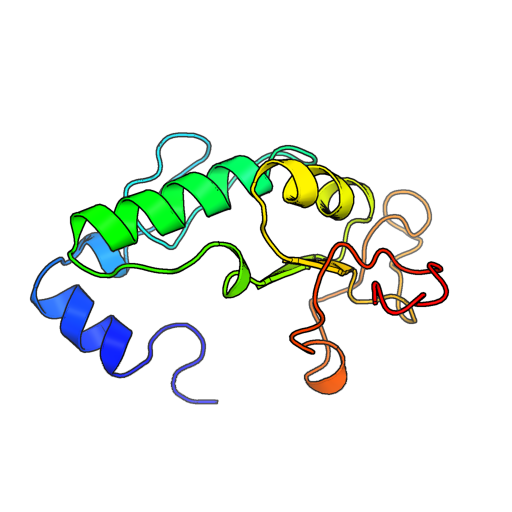OM 719 C C . SER A 1 92 ? 7.170 4.135 -17.130 1.00 91.38 92 SER A C 1
ATOM 721 O O . SER A 1 92 ? 6.615 4.539 -16.107 1.00 91.38 92 SER A O 1
ATOM 723 N N . ARG A 1 93 ? 8.497 4.038 -17.241 1.00 93.75 93 ARG A N 1
ATOM 724 C CA . ARG A 1 93 ? 9.441 4.402 -16.177 1.00 93.75 93 ARG A CA 1
ATOM 725 C C . ARG A 1 93 ? 9.931 5.837 -16.283 1.00 93.75 93 ARG A C 1
ATOM 727 O O . ARG A 1 93 ? 10.030 6.402 -17.379 1.00 93.75 93 ARG A O 1
ATOM 734 N N . ASP A 1 94 ? 10.255 6.415 -15.133 1.00 93.62 94 ASP A N 1
ATOM 735 C CA . ASP A 1 94 ? 10.963 7.687 -15.058 1.00 93.62 94 ASP A CA 1
ATOM 736 C C . ASP A 1 94 ? 12.476 7.443 -14.972 1.00 93.62 94 ASP A C 1
ATOM 738 O O . ASP A 1 94 ? 13.032 7.151 -13.914 1.00 93.62 94 ASP A O 1
ATOM 742 N N . TYR A 1 95 ? 13.158 7.560 -16.112 1.00 93.12 95 TYR A N 1
ATOM 743 C CA . TYR A 1 95 ? 14.608 7.378 -16.194 1.00 93.12 95 TYR A CA 1
ATOM 744 C C . TYR A 1 95 ? 15.411 8.502 -15.528 1.00 93.12 95 TYR A C 1
ATOM 746 O O . TYR A 1 95 ? 16.603 8.320 -15.283 1.00 93.12 95 TYR A O 1
ATOM 754 N N . SER A 1 96 ? 14.780 9.630 -15.183 1.00 94.62 96 SER A N 1
ATOM 755 C CA . SER A 1 96 ? 15.441 10.693 -14.420 1.00 94.62 96 SER A CA 1
ATOM 756 C C . SER A 1 96 ? 15.589 10.349 -12.933 1.00 94.62 96 SER A C 1
ATOM 758 O O . SER A 1 96 ? 16.443 10.918 -12.255 1.00 94.62 96 SER A O 1
ATOM 760 N N . ILE A 1 97 ? 14.819 9.373 -12.430 1.00 89.38 97 ILE A N 1
ATOM 761 C CA . ILE A 1 97 ? 14.809 8.971 -11.022 1.00 89.38 97 ILE A CA 1
ATOM 762 C C . ILE A 1 97 ? 15.305 7.525 -10.893 1.00 89.38 97 ILE A C 1
ATOM 764 O O . ILE A 1 97 ? 14.701 6.577 -11.397 1.00 89.38 97 ILE A O 1
ATOM 768 N N . TYR A 1 98 ? 16.436 7.340 -10.205 1.00 89.50 98 TYR A N 1
ATOM 769 C CA . TYR A 1 98 ? 17.077 6.031 -9.999 1.00 89.50 98 TYR A CA 1
ATOM 770 C C . TYR A 1 98 ? 17.250 5.203 -11.291 1.00 89.50 98 TYR A C 1
ATOM 772 O O . TYR A 1 98 ? 17.125 3.981 -11.250 1.00 89.50 98 TYR A O 1
ATOM 780 N N . ASN A 1 99 ? 17.500 5.855 -12.434 1.00 90.62 99 ASN A N 1
ATOM 781 C CA . ASN A 1 99 ? 17.643 5.215 -13.748 1.00 90.62 99 ASN A CA 1
ATOM 782 C C . ASN A 1 99 ? 16.457 4.297 -14.130 1.00 90.62 99 ASN A C 1
ATOM 784 O O . ASN A 1 99 ? 16.650 3.183 -14.614 1.00 90.62 99 ASN A O 1
ATOM 788 N N . GLY A 1 100 ? 15.221 4.749 -13.889 1.00 89.94 100 GLY A N 1
ATOM 789 C CA . GLY A 1 100 ? 14.007 3.990 -14.212 1.00 89.94 100 GLY A CA 1
ATOM 790 C C . GLY A 1 100 ? 13.489 3.133 -13.059 1.00 89.94 100 GLY A C 1
ATOM 791 O O . GLY A 1 100 ? 12.633 2.275 -13.264 1.00 89.94 100 GLY A O 1
ATOM 792 N N . GLY A 1 101 ? 13.994 3.362 -11.844 1.00 88.88 101 GLY A N 1
ATOM 793 C CA . GLY A 1 101 ? 13.584 2.624 -10.653 1.00 88.88 101 GLY A CA 1
ATOM 794 C C . GLY A 1 101 ? 12.211 3.016 -10.100 1.00 88.88 101 GLY A C 1
ATOM 795 O O . GLY A 1 101 ? 11.809 2.443 -9.093 1.00 88.88 101 GLY A O 1
ATOM 796 N N . VAL A 1 102 ? 11.524 4.003 -10.677 1.00 92.19 102 VAL A N 1
ATOM 797 C CA . VAL A 1 102 ? 10.152 4.408 -10.319 1.00 92.19 102 VAL A CA 1
ATOM 798 C C . VAL A 1 102 ? 9.297 4.567 -11.574 1.00 92.19 102 VAL A C 1
ATOM 800 O O . VAL A 1 102 ? 9.815 4.711 -12.689 1.00 92.19 102 VAL A O 1
ATOM 803 N N . GLY A 1 103 ? 7.980 4.514 -11.400 1.00 92.56 103 GLY A N 1
ATOM 804 C CA . GLY A 1 103 ? 7.036 4.869 -12.449 1.00 92.56 103 GLY A CA 1
ATOM 805 C C . GLY A 1 103 ? 6.928 6.377 -12.625 1.00 92.56 103 GLY A C 1
ATOM 806 O O . GLY A 1 103 ? 7.640 7.160 -12.002 1.00 92.56 103 GLY A O 1
ATOM 807 N N . ARG A 1 104 ? 6.022 6.786 -13.511 1.00 89.44 104 ARG A N 1
ATOM 808 C CA . ARG A 1 104 ? 5.635 8.197 -13.647 1.00 89.44 104 ARG A CA 1
ATOM 809 C C . ARG A 1 104 ? 4.476 8.505 -12.690 1.00 89.44 104 ARG A C 1
ATOM 811 O O . ARG A 1 104 ? 4.377 7.940 -11.607 1.00 89.44 104 ARG A O 1
ATOM 818 N N . CYS A 1 105 ? 3.581 9.413 -13.066 1.00 81.75 105 CYS A N 1
ATOM 819 C CA . CYS A 1 105 ? 2.445 9.804 -12.238 1.00 81.75 105 CYS A CA 1
ATOM 820 C C . CYS A 1 105 ? 1.366 8.704 -12.173 1.00 81.75 105 CYS A C 1
ATOM 822 O O . CYS A 1 105 ? 0.371 8.762 -12.890 1.00 81.75 105 CYS A O 1
ATOM 824 N N . GLY A 1 106 ? 1.547 7.730 -11.279 1.00 78.88 106 GLY A N 1
ATOM 825 C CA . GLY A 1 106 ? 0.512 6.772 -10.883 1.00 78.88 106 GLY A CA 1
ATOM 826 C C . GLY A 1 106 ? 0.396 5.534 -11.776 1.00 78.88 106 GLY A C 1
ATOM 827 O O . GLY A 1 106 ? 1.397 4.956 -12.197 1.00 78.88 106 GLY A O 1
ATOM 828 N N . ALA A 1 107 ? -0.844 5.096 -11.997 1.00 88.06 107 ALA A N 1
ATOM 829 C CA . ALA A 1 107 ? -1.191 3.917 -12.787 1.00 88.06 107 ALA A CA 1
ATOM 830 C C . ALA A 1 107 ? -2.326 4.237 -13.759 1.00 88.06 107 ALA A C 1
ATOM 832 O O . ALA A 1 107 ? -3.200 5.059 -13.472 1.00 88.06 107 ALA A O 1
ATOM 833 N N . THR A 1 108 ? -2.346 3.519 -14.872 1.00 90.69 108 THR A N 1
ATOM 834 C CA . THR A 1 108 ? -3.530 3.386 -15.720 1.00 90.69 108 THR A CA 1
ATOM 835 C C . THR A 1 108 ? -4.566 2.471 -15.051 1.00 90.69 108 THR A C 1
ATOM 837 O O . THR A 1 108 ? -4.197 1.600 -14.254 1.00 90.69 108 THR A O 1
ATOM 840 N N . PRO A 1 109 ? -5.869 2.622 -15.346 1.00 90.00 109 PRO A N 1
ATOM 841 C CA . PRO A 1 109 ? -6.894 1.708 -14.840 1.00 90.00 109 PRO A CA 1
ATOM 842 C C . PRO A 1 109 ? -6.599 0.234 -15.149 1.00 90.00 109 PRO A C 1
ATOM 844 O O . PRO A 1 109 ? -6.833 -0.633 -14.309 1.00 90.00 109 PRO A O 1
ATOM 847 N N . GLU A 1 110 ? -6.024 -0.047 -16.318 1.00 92.12 110 GLU A N 1
ATOM 848 C CA . GLU A 1 110 ? -5.681 -1.392 -16.789 1.00 92.12 110 GLU A CA 1
ATOM 849 C C . GLU A 1 110 ? -4.557 -2.038 -15.963 1.00 92.12 110 GLU A C 1
ATOM 851 O O . GLU A 1 110 ? -4.420 -3.262 -15.928 1.00 92.12 110 GLU A O 1
ATOM 856 N N . GLU A 1 111 ? -3.752 -1.241 -15.261 1.00 92.00 111 GLU A N 1
ATOM 857 C CA . GLU A 1 111 ? -2.698 -1.746 -14.384 1.00 92.00 111 GLU A CA 1
ATOM 858 C C . GLU A 1 111 ? -3.236 -2.221 -13.027 1.00 92.00 111 GLU A C 1
ATOM 860 O O . GLU A 1 111 ? -2.622 -3.103 -12.410 1.00 92.00 111 GLU A O 1
ATOM 865 N N . ILE A 1 112 ? -4.405 -1.730 -12.598 1.00 92.94 112 ILE A N 1
ATOM 866 C CA . ILE A 1 112 ? -5.044 -2.054 -11.313 1.00 92.94 112 ILE A CA 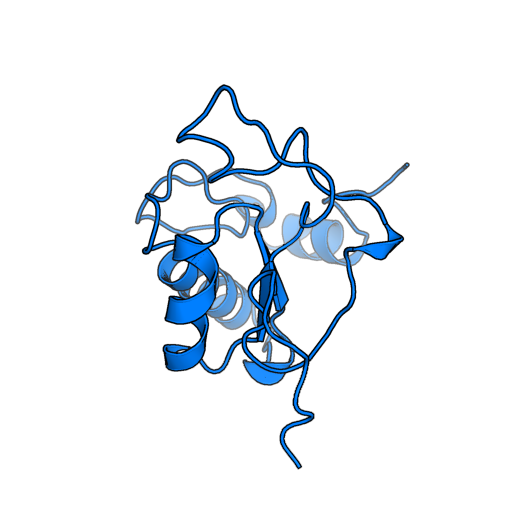1
ATOM 867 C C . ILE A 1 112 ? -5.806 -3.385 -11.409 1.00 92.94 112 ILE A C 1
ATOM 869 O O . ILE A 1 112 ? -7.031 -3.468 -11.337 1.00 92.94 112 ILE A O 1
ATOM 873 N N . VAL A 1 113 ? -5.046 -4.466 -11.571 1.00 92.88 113 VAL A N 1
ATOM 874 C CA . VAL A 1 113 ? -5.553 -5.845 -11.616 1.00 92.88 113 VAL A CA 1
ATOM 875 C C . VAL A 1 113 ? -5.263 -6.531 -10.290 1.00 92.88 113 VAL A C 1
ATOM 877 O O . VAL A 1 113 ? -4.111 -6.590 -9.867 1.00 92.88 113 VAL A O 1
ATOM 880 N N . ARG A 1 114 ? -6.294 -7.097 -9.657 1.00 93.12 114 ARG A N 1
ATOM 881 C CA . ARG A 1 114 ? -6.205 -7.848 -8.392 1.00 93.12 114 ARG A CA 1
ATOM 882 C C . ARG A 1 114 ? -5.566 -9.232 -8.580 1.00 93.12 114 ARG A C 1
ATOM 884 O O . ARG A 1 114 ? -6.187 -10.253 -8.308 1.00 93.12 114 ARG A O 1
ATOM 891 N N . SER A 1 115 ? -4.336 -9.270 -9.084 1.00 93.56 115 SER A N 1
ATOM 892 C CA . SER A 1 115 ? -3.544 -10.497 -9.172 1.00 93.56 115 SER A CA 1
ATOM 893 C C . SER A 1 115 ? -3.181 -11.005 -7.780 1.00 93.56 115 SER A C 1
ATOM 895 O O . SER A 1 115 ? -2.976 -10.210 -6.857 1.00 93.56 115 SER A O 1
ATOM 897 N N . THR A 1 116 ? -3.078 -12.323 -7.649 1.00 95.81 116 THR A N 1
ATOM 898 C CA . THR A 1 116 ? -2.591 -12.977 -6.437 1.00 95.81 116 THR A CA 1
ATOM 899 C C . THR A 1 116 ? -1.064 -13.043 -6.420 1.00 95.81 116 THR A C 1
ATOM 901 O O . THR A 1 116 ? -0.420 -13.109 -7.469 1.00 95.81 116 THR A O 1
ATOM 904 N N . GLY A 1 117 ? -0.479 -13.035 -5.223 1.00 96.62 117 GLY A N 1
ATOM 905 C CA . GLY A 1 117 ? 0.964 -13.132 -5.018 1.00 96.62 117 GLY A CA 1
ATOM 906 C C . GLY A 1 117 ? 1.725 -11.821 -5.242 1.00 96.62 117 GLY A C 1
ATOM 907 O O . GLY A 1 117 ? 1.168 -10.723 -5.167 1.00 96.62 117 GLY A O 1
ATOM 908 N N . ILE A 1 118 ? 3.032 -11.956 -5.473 1.00 97.62 118 ILE A N 1
ATOM 909 C CA . ILE A 1 118 ? 3.990 -10.855 -5.623 1.00 97.62 118 ILE A CA 1
ATOM 910 C C . ILE A 1 118 ? 4.420 -10.770 -7.084 1.00 97.62 118 ILE A C 1
ATOM 912 O O . ILE A 1 118 ? 5.093 -11.666 -7.590 1.00 97.62 118 ILE A O 1
ATOM 916 N N . VAL A 1 119 ? 4.040 -9.685 -7.754 1.00 96.31 119 VAL A N 1
ATOM 917 C CA . VAL A 1 119 ? 4.191 -9.513 -9.203 1.00 96.31 119 VAL A CA 1
ATOM 918 C C . VAL A 1 119 ? 5.029 -8.263 -9.495 1.00 96.31 119 VAL A C 1
ATOM 920 O O . VAL A 1 119 ? 4.468 -7.200 -9.766 1.00 96.31 119 VAL A O 1
ATOM 923 N N . PRO A 1 120 ? 6.371 -8.335 -9.406 1.00 94.06 120 PRO A N 1
ATOM 924 C CA . PRO A 1 120 ? 7.248 -7.261 -9.861 1.00 94.06 120 PRO A CA 1
ATOM 925 C C . PRO A 1 120 ? 7.276 -7.181 -11.395 1.00 94.06 120 PRO A C 1
ATOM 927 O O . PRO A 1 120 ? 7.057 -8.177 -12.091 1.00 94.06 120 PRO A O 1
ATOM 930 N N . CYS A 1 121 ? 7.589 -6.018 -11.956 1.00 91.00 121 CYS A N 1
ATOM 931 C CA . CYS A 1 121 ? 7.737 -5.878 -13.401 1.00 91.00 121 CYS A CA 1
ATOM 932 C C . CYS A 1 121 ? 8.868 -6.783 -13.912 1.00 91.00 121 CYS A C 1
ATOM 934 O O . CYS A 1 121 ? 9.914 -6.916 -13.281 1.00 91.00 121 CYS A O 1
ATOM 936 N N . GLY A 1 122 ? 8.663 -7.418 -15.067 1.00 83.94 122 GLY A N 1
ATOM 937 C CA . GLY A 1 122 ? 9.631 -8.364 -15.634 1.00 83.94 122 GLY A CA 1
ATOM 938 C C . GLY A 1 122 ? 9.559 -9.778 -15.045 1.00 83.94 122 GLY A C 1
ATOM 939 O O . GLY A 1 122 ? 10.206 -10.676 -15.581 1.00 83.94 122 GLY A O 1
ATOM 940 N N . SER A 1 123 ? 8.732 -10.017 -14.019 1.00 77.31 123 SER A N 1
ATOM 941 C CA . SER A 1 123 ? 8.330 -11.383 -13.684 1.00 77.31 123 SER A CA 1
ATOM 942 C C . SER A 1 123 ? 7.357 -11.893 -14.752 1.00 77.31 123 SER A C 1
ATOM 944 O O . SER A 1 123 ? 6.274 -11.347 -14.954 1.00 77.31 123 SER A O 1
ATOM 946 N N . GLN A 1 124 ? 7.770 -12.920 -15.498 1.00 51.22 124 GLN A N 1
ATOM 947 C CA . GLN A 1 124 ? 6.835 -13.717 -16.289 1.00 51.22 124 GLN A CA 1
ATOM 948 C C . GLN A 1 124 ? 5.930 -14.414 -15.274 1.00 51.22 124 GLN A C 1
ATOM 950 O O . GLN A 1 124 ? 6.424 -15.174 -14.442 1.00 51.22 124 GLN A O 1
ATOM 955 N N . GLY A 1 125 ? 4.641 -14.081 -15.268 1.00 45.59 125 GLY A N 1
ATOM 956 C CA . GLY A 1 125 ? 3.695 -14.632 -14.307 1.00 45.59 125 GLY A CA 1
ATOM 957 C C . GLY A 1 125 ? 3.644 -16.150 -14.420 1.00 45.59 125 GLY A C 1
ATOM 958 O O . GLY A 1 125 ? 3.020 -16.678 -15.335 1.00 45.59 125 GLY A O 1
ATOM 959 N N . SER A 1 126 ? 4.278 -16.853 -13.488 1.00 38.53 126 SER A N 1
ATOM 960 C CA . SER A 1 126 ? 3.934 -18.242 -13.215 1.00 38.53 126 SER A CA 1
ATOM 961 C C . SER A 1 126 ? 2.685 -18.212 -12.337 1.00 38.53 126 SER A C 1
ATOM 963 O O . SER A 1 126 ? 2.765 -17.685 -11.223 1.00 38.53 126 SER A O 1
ATOM 965 N N . PRO A 1 127 ? 1.534 -18.734 -12.795 1.00 38.16 127 PRO A N 1
ATOM 966 C CA . PRO A 1 127 ? 0.410 -18.964 -11.905 1.00 38.16 127 PRO A CA 1
ATOM 967 C C . PRO A 1 127 ? 0.904 -19.911 -10.811 1.00 38.16 127 PRO A C 1
ATOM 969 O O . PRO A 1 127 ? 1.366 -21.013 -11.113 1.00 38.16 127 PRO A O 1
ATOM 972 N N . GLN A 1 128 ? 0.879 -19.472 -9.555 1.00 39.06 128 GLN A N 1
ATOM 973 C CA . GLN A 1 128 ? 1.005 -20.411 -8.447 1.00 39.06 128 GLN A CA 1
ATOM 974 C C . GLN A 1 128 ? -0.279 -21.246 -8.450 1.00 39.06 128 GLN A C 1
ATOM 976 O O . GLN A 1 128 ? -1.360 -20.706 -8.211 1.00 39.06 128 GLN A O 1
ATOM 981 N N . LEU A 1 129 ? -0.131 -22.509 -8.865 1.00 35.56 129 LEU A N 1
ATOM 982 C CA . LEU A 1 129 ? -1.135 -23.572 -8.776 1.00 35.56 129 LEU A CA 1
ATOM 983 C C . LEU A 1 129 ? -1.527 -23.830 -7.319 1.00 35.56 129 LEU A C 1
ATOM 985 O O . LEU A 1 129 ? -0.617 -23.782 -6.460 1.00 35.56 129 LEU A O 1
#